Protein AF-A0A4Z2E536-F1 (afdb_monomer)

Secondary structure (DSSP, 8-state):
-----------HHHHHHHS-HHHHHHHHTSHHHHHHHHHHS-HHHHHHHHHHTT-SSPPPHHHHHTTS-GGG--

pLDDT: mean 87.52, std 12.9, range [40.75, 97.38]

InterPro domains:
  IPR004598 Transcription factor TFIIH subunit p52/Tfb2 [PF03849] (14-73)
  IPR004598 Transcription factor TFIIH subunit p52/Tfb2 [PTHR13152] (10-73)

Nearest PDB structures (foldseek):
  7zsk-assembly1_D  TM=4.327E-01  e=9.114E+00  Brevibacillus brevis NBRC 100599

Foldseek 3Di:
DDDPPDDDDDDPVRVLVVDDPVVVVVQVVDPVSVVVVLVPDDPVVVVVCVVCVPDPDDDDPVVVVVVDDPVPPD

Sequence (74 aa):
MKLRVQLQCKNLHEYLRELSPEVLDRLYNHPATCLAVYRELPSLAKN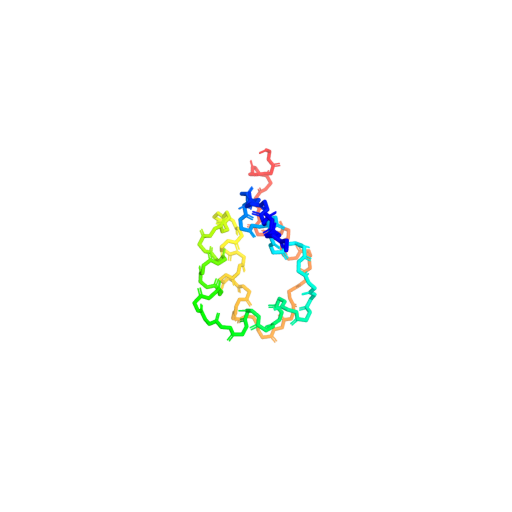YVMRMLFLDQPLPQAALALWVKIESQK

Structure (mmCIF, N/CA/C/O backbone):
data_AF-A0A4Z2E536-F1
#
_entry.id   AF-A0A4Z2E536-F1
#
loop_
_atom_site.group_PDB
_atom_site.id
_atom_site.type_symbol
_atom_site.label_atom_id
_atom_site.label_alt_id
_atom_site.label_comp_id
_atom_site.label_asym_id
_atom_site.label_entity_id
_atom_site.label_seq_id
_atom_site.pdbx_PDB_ins_code
_atom_site.Cartn_x
_atom_site.Cartn_y
_atom_site.Cartn_z
_atom_site.occupancy
_atom_site.B_iso_or_equiv
_atom_site.auth_seq_id
_atom_site.auth_comp_id
_atom_site.auth_asym_id
_atom_site.auth_atom_id
_atom_site.pdbx_PDB_model_num
ATOM 1 N N . MET A 1 1 ? 32.341 5.930 -28.853 1.00 40.75 1 MET A N 1
ATOM 2 C CA . MET A 1 1 ? 32.562 6.602 -27.551 1.00 40.75 1 MET A CA 1
ATOM 3 C C . MET A 1 1 ? 31.784 5.842 -26.486 1.00 40.75 1 MET A C 1
ATOM 5 O O . MET A 1 1 ? 30.578 5.706 -26.628 1.00 40.75 1 MET A O 1
ATOM 9 N N . LYS A 1 2 ? 32.462 5.255 -25.488 1.00 51.56 2 LYS A N 1
ATOM 10 C CA . LYS A 1 2 ? 31.814 4.496 -24.404 1.00 51.56 2 LYS A CA 1
ATOM 11 C C . LYS A 1 2 ? 31.035 5.467 -23.508 1.00 51.56 2 LYS A C 1
ATOM 13 O O . LYS A 1 2 ? 31.657 6.249 -22.793 1.00 51.56 2 LYS A O 1
ATOM 18 N N . LEU A 1 3 ? 29.703 5.409 -23.549 1.00 54.12 3 LEU A N 1
ATOM 19 C CA . LEU A 1 3 ? 28.832 6.018 -22.543 1.00 54.12 3 LEU A CA 1
ATOM 20 C C . LEU A 1 3 ? 29.174 5.381 -21.192 1.00 54.12 3 LEU A C 1
ATOM 22 O O . LEU A 1 3 ? 28.847 4.223 -20.941 1.00 54.12 3 LEU A O 1
ATOM 26 N N . ARG A 1 4 ? 29.903 6.109 -20.341 1.00 59.78 4 ARG A N 1
ATOM 27 C CA . ARG A 1 4 ? 30.076 5.718 -18.942 1.00 59.78 4 ARG A CA 1
ATOM 28 C C . ARG A 1 4 ? 28.724 5.921 -18.268 1.00 59.78 4 ARG A C 1
ATOM 30 O O . ARG A 1 4 ? 28.387 7.040 -17.901 1.00 59.78 4 ARG A O 1
ATOM 37 N N . VAL A 1 5 ? 27.942 4.853 -18.153 1.00 68.62 5 VAL A N 1
ATOM 38 C CA . VAL A 1 5 ? 26.744 4.854 -17.313 1.00 68.62 5 VAL A CA 1
ATOM 39 C C . VAL A 1 5 ? 27.235 5.025 -15.878 1.00 68.62 5 VAL A C 1
ATOM 41 O O . VAL A 1 5 ? 27.879 4.132 -15.329 1.00 68.62 5 VAL A O 1
ATOM 44 N N . GLN A 1 6 ? 27.024 6.206 -15.295 1.00 71.50 6 GLN A N 1
ATOM 45 C CA . GLN A 1 6 ? 27.253 6.403 -13.869 1.00 71.50 6 GLN A CA 1
ATOM 46 C C . GLN A 1 6 ? 26.201 5.582 -13.122 1.00 71.50 6 GLN A C 1
ATOM 48 O O . GLN A 1 6 ? 25.009 5.8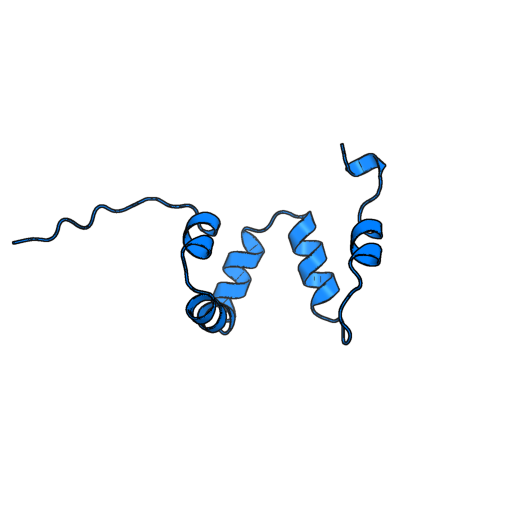70 -13.207 1.00 71.50 6 GLN A O 1
ATOM 53 N N . LEU A 1 7 ? 26.644 4.531 -12.432 1.00 74.00 7 LEU A N 1
ATOM 54 C CA . LEU A 1 7 ? 25.790 3.748 -11.545 1.00 74.00 7 LEU A CA 1
ATOM 55 C C . LEU A 1 7 ? 25.348 4.657 -10.397 1.00 74.00 7 LEU A C 1
ATOM 57 O O . LEU A 1 7 ? 26.166 5.064 -9.574 1.00 74.00 7 LEU A O 1
ATOM 61 N N . GLN A 1 8 ? 24.063 5.001 -10.370 1.00 75.06 8 GLN A N 1
ATOM 62 C CA . GLN A 1 8 ? 23.469 5.712 -9.247 1.00 75.06 8 GLN A CA 1
ATOM 63 C C . GLN A 1 8 ? 22.927 4.689 -8.253 1.00 75.06 8 GLN A C 1
ATOM 65 O O . GLN A 1 8 ? 21.991 3.952 -8.561 1.00 75.06 8 GLN A O 1
ATOM 70 N N . CYS A 1 9 ? 23.524 4.637 -7.064 1.00 76.69 9 CYS A N 1
ATOM 71 C CA . CYS A 1 9 ? 22.977 3.875 -5.950 1.00 76.69 9 CYS A CA 1
ATOM 72 C C . CYS A 1 9 ? 21.759 4.631 -5.414 1.00 76.69 9 CYS A C 1
ATOM 74 O O . CYS A 1 9 ? 21.917 5.677 -4.790 1.00 76.69 9 CYS A O 1
ATOM 76 N N . LYS A 1 10 ? 20.561 4.112 -5.680 1.00 82.38 10 LYS A N 1
ATOM 77 C CA . LYS A 1 10 ? 19.297 4.650 -5.166 1.00 82.38 10 LYS A CA 1
ATOM 78 C C . LYS A 1 10 ? 18.654 3.646 -4.229 1.00 82.38 10 LYS A C 1
ATOM 80 O O . LYS A 1 10 ? 18.830 2.437 -4.400 1.00 82.38 10 LYS A O 1
ATOM 85 N N . ASN A 1 11 ? 17.889 4.137 -3.262 1.00 88.69 11 ASN A N 1
ATOM 86 C CA . ASN A 1 11 ? 17.019 3.260 -2.491 1.00 88.69 11 ASN A CA 1
ATOM 87 C C . ASN A 1 11 ? 15.814 2.828 -3.360 1.00 88.69 11 ASN A C 1
ATOM 89 O O . ASN A 1 11 ? 15.460 3.498 -4.335 1.00 88.69 11 ASN A O 1
ATOM 93 N N . LEU A 1 12 ? 15.176 1.701 -3.017 1.00 90.31 12 LEU A N 1
ATOM 94 C CA . LEU A 1 12 ? 14.048 1.172 -3.796 1.00 90.31 12 LEU A CA 1
ATOM 95 C C . LEU A 1 12 ? 12.905 2.190 -3.928 1.00 90.31 12 LEU A C 1
ATOM 97 O O . LEU A 1 12 ? 12.348 2.373 -5.004 1.00 90.31 12 LEU A O 1
ATOM 101 N N . HIS A 1 13 ? 12.554 2.856 -2.834 1.00 90.75 13 HIS A N 1
ATOM 102 C CA . HIS A 1 13 ? 11.458 3.814 -2.786 1.00 90.75 13 HIS A CA 1
ATOM 103 C C . HIS A 1 13 ? 11.723 5.072 -3.628 1.00 90.75 13 HIS A C 1
ATOM 105 O O . HIS A 1 13 ? 10.822 5.545 -4.315 1.00 90.75 13 HIS A O 1
ATOM 111 N N . GLU A 1 14 ? 12.947 5.597 -3.608 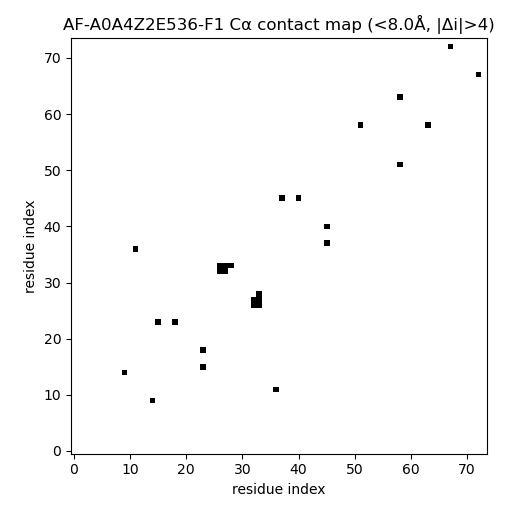1.00 91.81 14 GLU A N 1
ATOM 112 C CA . GLU A 1 14 ? 13.389 6.718 -4.443 1.00 91.81 14 GLU A CA 1
ATOM 113 C C . GLU A 1 14 ? 13.310 6.353 -5.920 1.00 91.81 14 GLU A C 1
ATOM 115 O O . GLU A 1 14 ? 12.743 7.108 -6.703 1.00 91.81 14 GLU A O 1
ATOM 120 N N . TYR A 1 15 ? 13.793 5.162 -6.283 1.00 92.69 15 TYR A N 1
ATOM 121 C CA . TYR A 1 15 ? 13.690 4.666 -7.650 1.00 92.69 15 TYR A CA 1
ATOM 122 C C . TYR A 1 15 ? 12.230 4.562 -8.109 1.00 92.69 15 TYR A C 1
ATOM 124 O O . TYR A 1 15 ? 11.889 5.054 -9.180 1.00 92.69 15 TYR A O 1
ATOM 132 N N . LEU A 1 16 ? 11.347 3.989 -7.285 1.00 93.88 16 LEU A N 1
ATOM 133 C CA . LEU A 1 16 ? 9.928 3.846 -7.628 1.00 93.88 16 LEU A CA 1
ATOM 134 C C . LEU A 1 16 ? 9.217 5.196 -7.814 1.00 93.88 16 LEU A C 1
ATOM 136 O O . LEU A 1 16 ? 8.323 5.284 -8.648 1.00 93.88 16 LEU A O 1
ATOM 140 N N . ARG A 1 17 ? 9.605 6.247 -7.077 1.00 92.69 17 ARG A N 1
ATOM 141 C CA . ARG A 1 17 ? 9.010 7.593 -7.212 1.00 92.69 17 ARG A CA 1
ATOM 142 C C . ARG A 1 17 ? 9.340 8.284 -8.535 1.00 92.69 17 ARG A C 1
ATOM 144 O O . ARG A 1 17 ? 8.596 9.169 -8.941 1.00 92.69 17 ARG A O 1
ATOM 151 N N . GLU A 1 18 ? 10.447 7.925 -9.177 1.00 94.00 18 GLU A N 1
ATOM 152 C CA . GLU A 1 18 ? 10.867 8.515 -10.456 1.00 94.00 18 GLU A CA 1
ATOM 153 C C . GLU A 1 18 ? 10.161 7.885 -11.665 1.00 94.00 18 GLU A C 1
ATOM 155 O O . GLU A 1 18 ? 10.187 8.445 -12.762 1.00 94.00 18 GLU A O 1
ATOM 160 N N . LEU A 1 19 ? 9.546 6.713 -11.486 1.00 94.62 19 LEU A N 1
ATOM 161 C CA . LEU A 1 19 ? 8.858 5.998 -12.554 1.00 94.62 19 LEU A CA 1
ATOM 162 C C . LEU A 1 19 ? 7.486 6.619 -12.836 1.00 94.62 19 LEU A C 1
ATOM 164 O O . LEU A 1 19 ? 6.803 7.113 -11.939 1.00 94.62 19 LEU A O 1
ATOM 168 N N . SER A 1 20 ? 7.049 6.553 -14.095 1.00 97.25 20 SER A N 1
ATOM 169 C CA . SER A 1 20 ? 5.702 6.990 -14.458 1.00 97.25 20 SER A CA 1
ATOM 170 C C . SER A 1 20 ? 4.633 6.041 -13.890 1.00 97.25 20 SER A C 1
ATOM 172 O O . SER A 1 20 ? 4.900 4.846 -13.707 1.00 97.25 20 SER A O 1
ATOM 174 N N . PRO A 1 21 ? 3.395 6.524 -13.665 1.00 95.88 21 PRO A N 1
ATOM 175 C CA . PRO A 1 21 ? 2.295 5.687 -13.183 1.00 95.88 21 PRO A CA 1
ATOM 176 C C . PRO A 1 21 ? 2.036 4.453 -14.058 1.00 95.88 21 PRO A C 1
ATOM 178 O O . PRO A 1 21 ? 1.785 3.374 -13.535 1.00 95.88 21 PRO A O 1
ATOM 181 N N . GLU A 1 22 ? 2.171 4.583 -15.381 1.00 97.38 22 GLU A N 1
ATOM 182 C CA . GLU A 1 22 ? 2.001 3.474 -16.333 1.00 97.38 22 GLU A CA 1
ATOM 183 C C . GLU A 1 22 ? 3.051 2.369 -16.150 1.00 97.38 22 GLU A C 1
ATOM 185 O O . GLU A 1 22 ? 2.755 1.182 -16.292 1.00 97.38 22 GLU A O 1
ATOM 190 N N . VAL A 1 23 ? 4.296 2.746 -15.839 1.00 96.69 23 VAL A N 1
ATOM 191 C CA . VAL A 1 23 ? 5.372 1.784 -15.572 1.00 96.69 23 VAL A CA 1
ATOM 192 C C . VAL A 1 23 ? 5.141 1.103 -14.228 1.00 96.69 23 VAL A C 1
ATOM 194 O O . VAL A 1 23 ? 5.308 -0.112 -14.134 1.00 96.69 23 VAL A O 1
ATOM 197 N N . LEU A 1 24 ? 4.722 1.857 -13.209 1.00 96.31 24 LEU A N 1
ATOM 198 C CA . LEU A 1 24 ? 4.391 1.310 -11.893 1.00 96.31 24 LEU A CA 1
ATOM 199 C C . LEU A 1 24 ? 3.225 0.322 -11.957 1.00 96.31 24 LEU A C 1
ATOM 201 O O . LEU A 1 24 ? 3.303 -0.735 -11.339 1.00 96.31 24 LEU A O 1
ATOM 205 N N . ASP A 1 25 ? 2.190 0.616 -12.742 1.00 96.50 25 ASP A N 1
ATOM 206 C CA . ASP A 1 25 ? 1.052 -0.284 -12.934 1.00 96.50 25 ASP A CA 1
ATOM 207 C C . ASP A 1 25 ? 1.496 -1.630 -13.531 1.00 96.50 25 ASP A C 1
ATOM 209 O O . ASP A 1 25 ? 1.217 -2.701 -12.991 1.00 96.50 25 ASP A O 1
ATOM 213 N N . ARG A 1 26 ? 2.322 -1.603 -14.584 1.00 96.31 26 ARG A N 1
ATOM 214 C CA . ARG A 1 26 ? 2.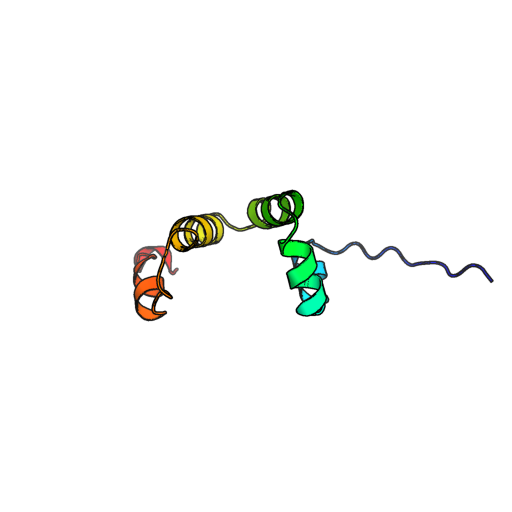921 -2.827 -15.152 1.00 96.31 26 ARG A CA 1
ATOM 215 C C . ARG A 1 26 ? 3.810 -3.562 -14.152 1.00 96.31 26 ARG A C 1
ATOM 217 O O . ARG A 1 26 ? 3.813 -4.790 -14.119 1.00 96.31 26 ARG A O 1
ATOM 224 N N . LEU A 1 27 ? 4.565 -2.823 -13.344 1.00 95.88 27 LEU A N 1
ATOM 225 C CA . LEU A 1 27 ? 5.478 -3.380 -12.352 1.00 95.88 27 LEU A CA 1
ATOM 226 C C . LEU A 1 27 ? 4.723 -4.109 -11.226 1.00 95.88 27 LEU A C 1
ATOM 228 O O . LEU A 1 27 ? 5.124 -5.207 -10.834 1.00 95.88 27 LEU A O 1
ATOM 232 N N . TYR A 1 28 ? 3.622 -3.526 -10.743 1.00 96.06 28 TYR A N 1
ATOM 233 C CA . TYR A 1 28 ? 2.768 -4.095 -9.696 1.00 96.06 28 TYR A CA 1
ATOM 234 C C . TYR A 1 28 ? 1.807 -5.184 -10.194 1.00 96.06 28 TYR A C 1
ATOM 236 O O . TYR A 1 28 ? 1.228 -5.910 -9.390 1.00 96.06 28 TYR A O 1
ATOM 244 N N . ASN A 1 29 ? 1.706 -5.399 -11.505 1.00 96.25 29 ASN A N 1
ATOM 245 C CA . ASN A 1 29 ? 1.062 -6.595 -12.049 1.00 96.25 29 ASN A CA 1
ATOM 246 C C . ASN A 1 29 ? 1.909 -7.873 -11.862 1.00 96.25 29 ASN A C 1
ATOM 248 O O . ASN A 1 29 ? 1.414 -8.979 -12.074 1.00 96.25 29 ASN A O 1
ATOM 252 N N . HIS A 1 30 ? 3.179 -7.757 -11.449 1.00 96.44 30 HIS A N 1
ATOM 253 C CA . HIS A 1 30 ? 4.049 -8.907 -11.206 1.00 96.44 30 HIS A CA 1
ATOM 254 C C . HIS A 1 30 ? 4.163 -9.240 -9.700 1.00 96.44 30 HIS A C 1
ATOM 256 O O . HIS A 1 30 ? 4.646 -8.415 -8.915 1.00 96.44 30 HIS A O 1
ATOM 262 N N . PRO A 1 31 ? 3.818 -10.470 -9.265 1.00 94.75 31 PRO A N 1
ATOM 263 C CA . PRO A 1 31 ? 3.683 -10.805 -7.843 1.00 94.75 31 PRO A CA 1
ATOM 264 C C . PRO A 1 31 ? 4.996 -10.703 -7.061 1.00 94.75 31 PRO A C 1
ATOM 266 O O . PRO A 1 31 ? 5.003 -10.266 -5.908 1.00 94.75 31 PRO A O 1
ATOM 269 N N . ALA A 1 32 ? 6.128 -11.053 -7.681 1.00 95.69 32 ALA A N 1
ATOM 270 C CA . ALA A 1 32 ? 7.427 -10.947 -7.017 1.00 95.69 32 ALA A CA 1
ATOM 271 C C . ALA A 1 32 ? 7.780 -9.490 -6.685 1.00 95.69 32 ALA A C 1
ATOM 273 O O . ALA A 1 32 ? 8.405 -9.223 -5.658 1.00 95.69 32 ALA A O 1
ATOM 274 N N . THR A 1 33 ? 7.351 -8.543 -7.524 1.00 95.06 33 THR A N 1
ATOM 275 C CA . THR A 1 33 ? 7.666 -7.130 -7.329 1.00 95.06 33 THR A CA 1
ATOM 276 C C . THR A 1 33 ? 6.809 -6.525 -6.231 1.00 95.06 33 THR A C 1
ATOM 278 O O . THR A 1 33 ? 7.336 -5.835 -5.360 1.00 95.06 33 THR A O 1
ATOM 281 N N . CYS A 1 34 ? 5.515 -6.859 -6.196 1.00 95.44 34 CYS A N 1
ATOM 282 C CA . CYS A 1 34 ? 4.633 -6.498 -5.086 1.00 95.44 34 CYS A CA 1
ATOM 283 C C . CYS A 1 34 ? 5.183 -6.992 -3.749 1.00 95.44 34 CYS A C 1
ATOM 285 O O . CYS A 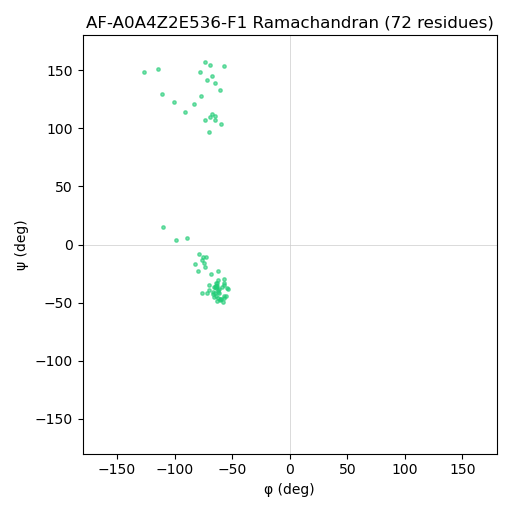1 34 ? 5.233 -6.231 -2.785 1.00 95.44 34 CYS A O 1
ATOM 287 N N . LEU A 1 35 ? 5.662 -8.240 -3.698 1.00 95.81 35 LEU A N 1
ATOM 288 C CA . LEU A 1 35 ? 6.268 -8.792 -2.491 1.00 95.81 35 LEU A CA 1
ATOM 289 C C . LEU A 1 35 ? 7.562 -8.060 -2.105 1.00 95.81 35 LEU A C 1
ATOM 291 O O . LEU A 1 35 ? 7.776 -7.793 -0.923 1.00 95.81 35 LEU A O 1
ATOM 295 N N . ALA A 1 36 ? 8.416 -7.720 -3.073 1.00 94.88 36 ALA A N 1
ATOM 296 C CA . ALA A 1 36 ? 9.637 -6.961 -2.816 1.00 94.88 36 ALA A CA 1
ATOM 297 C C . ALA A 1 36 ? 9.327 -5.583 -2.210 1.00 94.88 36 ALA A C 1
ATOM 299 O O . ALA A 1 36 ? 9.877 -5.236 -1.167 1.00 94.88 36 ALA A O 1
ATOM 300 N N . VAL A 1 37 ? 8.381 -4.842 -2.795 1.00 95.69 37 VAL A N 1
ATOM 301 C CA . VAL A 1 37 ? 7.954 -3.539 -2.266 1.00 95.69 37 VAL A CA 1
ATOM 302 C C . VAL A 1 37 ? 7.306 -3.688 -0.893 1.00 95.69 37 VAL A C 1
ATOM 304 O O . VAL A 1 37 ? 7.657 -2.955 0.027 1.00 95.69 37 VAL A O 1
ATOM 307 N N . TYR A 1 38 ? 6.430 -4.680 -0.710 1.00 95.69 38 TYR A N 1
ATOM 308 C CA . TYR A 1 38 ? 5.786 -4.951 0.574 1.00 95.69 38 TYR A CA 1
ATOM 309 C C . TYR A 1 38 ? 6.800 -5.238 1.689 1.00 95.69 38 TYR A C 1
ATOM 311 O O . TYR A 1 38 ? 6.601 -4.805 2.822 1.00 95.69 38 TYR A O 1
ATOM 319 N N . ARG A 1 39 ? 7.911 -5.927 1.396 1.00 95.25 39 ARG A N 1
ATOM 320 C CA . ARG A 1 39 ? 8.964 -6.225 2.384 1.00 95.25 39 ARG A CA 1
ATOM 321 C C . ARG A 1 39 ? 9.682 -4.973 2.885 1.00 95.25 39 ARG A C 1
ATOM 323 O O . ARG A 1 39 ? 9.954 -4.909 4.085 1.00 95.25 39 ARG A O 1
ATOM 330 N N . GLU A 1 40 ? 9.901 -3.990 2.018 1.00 94.38 40 GLU A N 1
ATOM 331 C CA . GLU A 1 40 ? 10.548 -2.712 2.354 1.00 94.38 40 GLU A CA 1
ATOM 332 C C . GLU A 1 40 ? 9.627 -1.743 3.120 1.00 94.38 40 GLU A C 1
ATOM 334 O O . GLU A 1 40 ? 10.094 -0.762 3.697 1.00 94.38 40 GLU A O 1
ATOM 339 N N . LEU A 1 41 ? 8.315 -2.003 3.173 1.00 94.62 41 LEU A N 1
ATOM 340 C CA . LEU A 1 41 ? 7.378 -1.136 3.888 1.00 94.62 41 LEU A CA 1
ATOM 341 C C . LEU A 1 41 ? 7.593 -1.160 5.418 1.00 94.62 41 LEU A C 1
ATOM 343 O O . LEU A 1 41 ? 7.844 -2.225 6.003 1.00 94.62 41 LEU A O 1
ATOM 347 N N . PRO A 1 42 ? 7.385 -0.020 6.109 1.00 93.88 42 PRO A N 1
ATOM 348 C CA . PRO A 1 42 ? 7.287 0.017 7.566 1.00 93.88 42 PRO A CA 1
ATOM 349 C C . PRO A 1 42 ? 6.173 -0.899 8.088 1.00 93.88 42 PRO A C 1
ATOM 351 O O . PRO A 1 42 ? 5.163 -1.119 7.414 1.00 93.88 42 PRO A O 1
ATOM 354 N N . SER A 1 43 ? 6.306 -1.381 9.327 1.00 92.56 43 SER A N 1
ATOM 355 C CA . SER A 1 43 ? 5.337 -2.302 9.944 1.00 92.56 43 SER A CA 1
ATOM 356 C C . SER A 1 43 ? 3.896 -1.780 9.907 1.00 92.56 43 SER A C 1
ATOM 358 O O . SER A 1 43 ? 2.968 -2.546 9.657 1.00 92.56 43 SER A O 1
ATOM 360 N N . LEU A 1 44 ? 3.685 -0.474 10.098 1.00 92.50 44 LEU A N 1
ATOM 361 C CA . LEU A 1 44 ? 2.351 0.127 10.018 1.00 92.50 44 LEU A CA 1
ATOM 362 C C . LEU A 1 44 ? 1.765 0.057 8.598 1.00 92.50 44 LEU A C 1
ATOM 364 O O . LEU A 1 44 ? 0.619 -0.349 8.425 1.00 92.50 44 LEU A O 1
ATOM 368 N N . ALA A 1 45 ? 2.562 0.382 7.578 1.00 93.75 45 ALA A N 1
ATOM 369 C CA . ALA A 1 45 ? 2.124 0.338 6.185 1.00 93.75 45 ALA A CA 1
ATOM 370 C C . ALA A 1 45 ? 1.793 -1.094 5.732 1.00 93.75 45 ALA A C 1
ATOM 372 O O . ALA A 1 45 ? 0.801 -1.302 5.037 1.00 93.75 45 ALA A O 1
ATOM 373 N N . LYS A 1 46 ? 2.553 -2.095 6.198 1.00 95.88 46 LYS A N 1
ATOM 374 C CA . LYS A 1 46 ? 2.242 -3.518 5.977 1.00 95.88 46 LYS A CA 1
ATOM 375 C C . LYS A 1 46 ? 0.851 -3.889 6.499 1.00 95.88 46 LYS A C 1
ATOM 377 O O . LYS A 1 46 ? 0.067 -4.505 5.780 1.00 95.88 46 LYS A O 1
ATOM 382 N N . ASN A 1 47 ? 0.514 -3.449 7.715 1.00 94.50 47 ASN A N 1
ATOM 383 C CA . ASN A 1 47 ? -0.814 -3.668 8.295 1.00 94.50 47 ASN A CA 1
ATOM 384 C C . ASN A 1 47 ? -1.927 -3.002 7.475 1.00 94.50 47 ASN A C 1
ATOM 386 O O . ASN A 1 47 ? -2.990 -3.595 7.303 1.00 94.50 47 ASN A O 1
ATOM 390 N N . TYR A 1 48 ? -1.691 -1.797 6.949 1.00 94.38 48 TYR A N 1
ATOM 391 C CA . TYR A 1 48 ? -2.658 -1.124 6.080 1.00 94.38 48 TYR A CA 1
ATOM 392 C C . TYR A 1 48 ? -2.910 -1.903 4.795 1.00 94.38 48 TYR A C 1
ATOM 394 O O . TYR A 1 48 ? -4.067 -2.158 4.473 1.00 94.38 48 TYR A O 1
ATOM 402 N N . VAL A 1 49 ? -1.855 -2.335 4.101 1.00 94.88 49 VAL A N 1
ATOM 403 C CA . VAL A 1 49 ? -1.988 -3.126 2.869 1.00 94.88 49 VAL A CA 1
ATOM 404 C C . VAL A 1 49 ? -2.783 -4.404 3.134 1.00 94.88 49 VAL A C 1
ATOM 406 O O . VAL A 1 49 ? -3.761 -4.657 2.440 1.00 94.88 49 VAL A O 1
ATOM 409 N N . MET A 1 50 ? -2.439 -5.166 4.177 1.00 94.81 50 MET A N 1
ATOM 410 C CA . MET A 1 50 ? -3.135 -6.421 4.491 1.00 94.81 50 MET A CA 1
ATOM 411 C C . MET A 1 50 ? -4.605 -6.222 4.872 1.00 94.81 50 MET A C 1
ATOM 413 O O . MET A 1 50 ? -5.437 -7.051 4.517 1.00 94.81 50 MET A O 1
ATOM 417 N N . ARG A 1 51 ? -4.944 -5.134 5.578 1.00 93.38 51 ARG A N 1
ATOM 418 C CA . ARG A 1 51 ? -6.342 -4.809 5.907 1.00 93.38 51 ARG A CA 1
ATOM 419 C C . ARG A 1 51 ? -7.136 -4.371 4.685 1.00 93.38 51 ARG A C 1
ATOM 421 O 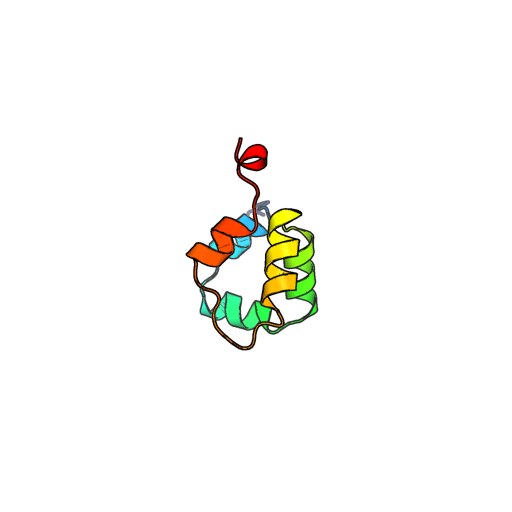O . ARG A 1 51 ? -8.302 -4.726 4.581 1.00 93.38 51 ARG A O 1
ATOM 428 N N . MET A 1 52 ? -6.521 -3.600 3.789 1.00 94.12 52 MET A N 1
ATOM 429 C CA . MET A 1 52 ? -7.192 -3.072 2.599 1.00 94.12 52 MET A CA 1
ATOM 430 C C . MET A 1 52 ? -7.307 -4.094 1.464 1.00 94.12 52 MET A C 1
ATOM 432 O O . MET A 1 52 ? -8.212 -3.968 0.649 1.00 94.12 52 MET A O 1
ATOM 436 N N . LEU A 1 53 ? -6.445 -5.118 1.431 1.00 93.50 53 LEU A N 1
ATOM 437 C CA . LEU A 1 53 ? -6.410 -6.136 0.373 1.00 93.50 53 LEU A CA 1
ATOM 438 C C . LEU A 1 53 ? -7.744 -6.878 0.184 1.00 93.50 53 LEU A C 1
ATOM 440 O O . LEU A 1 53 ? -8.044 -7.318 -0.920 1.00 93.50 53 LEU A O 1
ATOM 444 N N . PHE A 1 54 ? -8.526 -7.014 1.255 1.00 90.75 54 PHE A N 1
ATOM 445 C CA . PHE A 1 54 ? -9.793 -7.751 1.270 1.00 90.75 54 PHE A CA 1
ATOM 446 C C . PHE A 1 54 ? -11.017 -6.838 1.421 1.00 90.75 54 PHE A C 1
ATOM 448 O O . PHE A 1 54 ? -12.092 -7.311 1.778 1.00 90.75 54 PHE A O 1
ATOM 455 N N . LEU A 1 55 ? -10.861 -5.527 1.218 1.00 93.06 55 LEU A N 1
ATOM 456 C CA . LEU A 1 55 ? -11.996 -4.611 1.234 1.00 93.06 55 LEU A CA 1
ATOM 457 C C . LEU A 1 55 ? -12.687 -4.615 -0.129 1.00 93.06 55 LEU A C 1
ATOM 459 O O . LEU A 1 55 ? -12.090 -4.232 -1.130 1.00 93.06 55 LEU A O 1
ATOM 463 N N . ASP A 1 56 ? -13.972 -4.962 -0.142 1.00 92.62 56 ASP A N 1
ATOM 464 C CA . ASP A 1 56 ? -14.804 -4.878 -1.351 1.00 92.62 56 ASP A CA 1
ATOM 465 C C . ASP A 1 56 ? -15.182 -3.434 -1.715 1.00 92.62 56 ASP A C 1
ATOM 467 O O . ASP A 1 56 ? -15.608 -3.159 -2.835 1.00 92.62 56 ASP A O 1
ATOM 471 N N . GLN A 1 57 ? -15.086 -2.510 -0.754 1.00 92.19 57 GLN A N 1
ATOM 472 C CA . GLN A 1 57 ? -15.487 -1.110 -0.893 1.00 92.19 57 GLN A CA 1
ATOM 473 C C . GLN A 1 57 ? -14.342 -0.172 -0.494 1.00 92.19 57 GLN A C 1
ATOM 475 O O . GLN A 1 57 ? -13.564 -0.501 0.408 1.00 92.19 57 GLN A O 1
ATOM 480 N N . PRO A 1 58 ? -14.237 1.016 -1.120 1.00 91.56 58 PRO A N 1
ATOM 481 C CA . PRO A 1 58 ? -13.203 1.983 -0.779 1.00 91.56 58 PRO A CA 1
ATOM 482 C C . PRO A 1 58 ? -13.324 2.425 0.684 1.00 91.56 58 PRO A C 1
ATOM 484 O O . PRO A 1 58 ? -14.402 2.778 1.164 1.00 91.56 58 PRO A O 1
ATOM 487 N N . LEU A 1 59 ? -12.196 2.428 1.395 1.00 90.81 59 LEU A N 1
ATOM 488 C CA . LEU A 1 59 ? -12.140 2.832 2.796 1.00 90.81 59 LEU A CA 1
ATOM 489 C C . LEU A 1 59 ? -12.192 4.366 2.927 1.00 90.81 59 LEU A C 1
ATOM 491 O O . LEU A 1 59 ? -11.349 5.053 2.347 1.00 90.81 59 LEU A O 1
ATOM 495 N N . PRO A 1 60 ? -13.096 4.929 3.748 1.00 92.69 60 PRO A N 1
ATOM 496 C CA . PRO A 1 60 ? -13.079 6.356 4.050 1.00 92.69 60 PRO A CA 1
ATOM 497 C C . PRO A 1 60 ? -11.815 6.769 4.819 1.00 92.69 60 PRO A C 1
ATOM 499 O O . PRO A 1 60 ? -11.426 6.120 5.791 1.00 92.69 60 PRO A O 1
ATOM 502 N N . GLN A 1 61 ? -11.231 7.918 4.468 1.00 88.56 61 GLN A N 1
ATOM 503 C CA . GLN A 1 61 ? -10.014 8.436 5.113 1.00 88.56 61 GLN A CA 1
ATOM 504 C C . GLN A 1 61 ? -10.169 8.625 6.634 1.00 88.56 61 GLN A C 1
ATOM 506 O O . GLN A 1 61 ? -9.231 8.388 7.394 1.00 88.56 61 GLN A O 1
ATOM 511 N N . ALA A 1 62 ? -11.362 9.011 7.100 1.00 90.06 62 ALA A N 1
ATOM 512 C CA . ALA A 1 62 ? -11.647 9.146 8.529 1.00 90.06 62 ALA A CA 1
ATOM 513 C C . ALA A 1 62 ? -11.533 7.804 9.276 1.00 90.06 62 ALA A C 1
ATOM 515 O O . ALA A 1 62 ? -11.044 7.765 10.401 1.00 90.06 62 ALA A O 1
ATOM 516 N N . ALA A 1 63 ? -11.923 6.696 8.637 1.00 89.38 63 ALA A N 1
ATOM 517 C CA . ALA A 1 63 ? -11.816 5.363 9.221 1.00 89.38 63 ALA A CA 1
ATOM 518 C C . ALA A 1 63 ? -10.352 4.908 9.321 1.00 89.38 63 ALA A C 1
ATOM 520 O O . ALA A 1 63 ? -9.973 4.279 10.307 1.00 89.38 63 ALA A O 1
ATOM 521 N N . LEU A 1 64 ? -9.517 5.288 8.346 1.00 90.06 64 LEU A N 1
ATOM 522 C CA . LEU A 1 64 ? -8.075 5.031 8.372 1.00 90.06 64 LEU A CA 1
ATOM 523 C C . LEU A 1 64 ? -7.395 5.722 9.564 1.00 90.06 64 LEU A C 1
ATOM 525 O O . LEU A 1 64 ? -6.563 5.113 10.232 1.00 90.06 64 LEU A O 1
ATOM 529 N N . ALA A 1 65 ? -7.773 6.967 9.873 1.00 87.19 65 ALA A N 1
ATOM 530 C CA . ALA A 1 65 ? -7.218 7.704 11.011 1.00 87.19 65 ALA A CA 1
ATOM 531 C C . ALA A 1 65 ? -7.518 7.029 12.363 1.00 87.19 65 ALA A C 1
ATOM 533 O O . ALA A 1 65 ? -6.703 7.100 13.279 1.00 87.19 65 ALA A O 1
ATOM 534 N N . LEU A 1 66 ? -8.647 6.320 12.471 1.00 89.44 66 LEU A N 1
ATOM 535 C CA . LEU A 1 66 ? -9.034 5.577 13.674 1.00 89.44 66 LEU A CA 1
ATOM 536 C C . LEU A 1 66 ? -8.242 4.273 13.869 1.00 89.44 66 LEU A C 1
ATOM 538 O O . LEU A 1 66 ? -8.324 3.659 14.932 1.00 89.44 66 LEU A O 1
ATOM 542 N N . TRP A 1 67 ? -7.475 3.822 12.870 1.00 89.44 67 TRP A N 1
ATOM 543 C CA . TRP A 1 67 ? -6.667 2.603 12.989 1.00 89.44 67 TRP A CA 1
ATOM 544 C C . TRP A 1 67 ? -5.419 2.780 13.858 1.00 89.44 67 TRP A C 1
ATOM 546 O O . TRP A 1 67 ? -4.844 1.777 14.287 1.00 89.44 67 TRP A O 1
ATOM 556 N N . VAL A 1 68 ? -5.013 4.023 14.132 1.00 89.31 68 VAL A N 1
ATOM 557 C CA . VAL A 1 68 ? -3.874 4.359 14.993 1.00 89.31 68 VAL A CA 1
ATOM 558 C C . VAL A 1 68 ? -4.394 5.009 16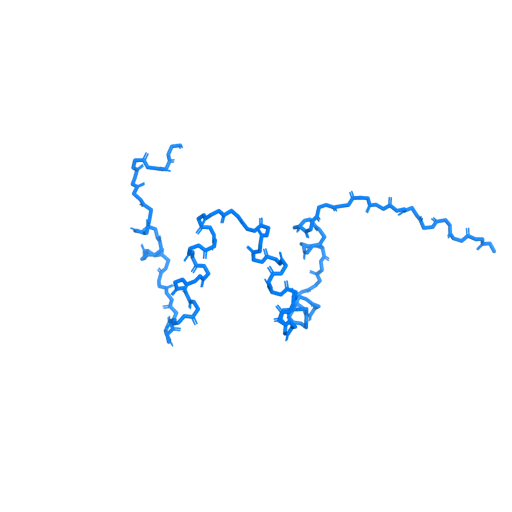.270 1.00 89.31 68 VAL A C 1
ATOM 560 O O . VAL A 1 68 ? -5.180 5.950 16.227 1.00 89.31 68 VAL A O 1
ATOM 563 N N . LYS A 1 69 ? -3.945 4.515 17.427 1.00 82.69 69 LYS A N 1
ATOM 564 C CA . LYS A 1 69 ? -4.264 5.138 18.716 1.00 82.69 69 LYS A CA 1
ATOM 565 C C . LYS A 1 69 ? -3.497 6.452 18.864 1.00 82.69 69 LYS A C 1
ATOM 567 O O . LYS A 1 69 ? -2.321 6.522 18.518 1.00 82.69 69 LYS A O 1
ATOM 572 N N . ILE A 1 70 ? -4.142 7.458 19.453 1.00 72.75 70 ILE A N 1
ATOM 573 C CA . ILE A 1 70 ? -3.586 8.810 19.657 1.00 72.75 70 ILE A CA 1
ATOM 574 C C . ILE A 1 70 ? -2.266 8.771 20.448 1.00 72.75 70 ILE A C 1
ATOM 576 O O . ILE A 1 70 ? -1.347 9.535 20.174 1.00 72.75 70 ILE A O 1
ATOM 580 N N . GLU A 1 71 ? -2.123 7.824 21.378 1.00 70.94 71 GLU A N 1
ATOM 581 C CA . GLU A 1 71 ? -0.899 7.630 22.170 1.00 70.94 71 GLU A CA 1
ATOM 582 C C . GLU A 1 71 ? 0.330 7.256 21.325 1.00 70.94 71 GLU A C 1
ATOM 584 O O . GLU A 1 71 ? 1.459 7.485 21.745 1.00 70.94 71 GLU A O 1
ATOM 589 N N . SER A 1 72 ? 0.119 6.703 20.128 1.00 66.50 72 SER A N 1
ATOM 590 C CA . SER A 1 72 ? 1.169 6.278 19.197 1.00 66.50 72 SER A CA 1
ATOM 591 C C . SER A 1 72 ? 1.448 7.299 18.085 1.00 66.50 72 SER A C 1
ATOM 593 O O . SER A 1 72 ? 2.227 7.003 17.186 1.00 66.50 72 SER A O 1
ATOM 595 N N . GLN A 1 73 ? 0.803 8.474 18.111 1.00 58.97 73 GLN A N 1
ATOM 596 C CA . GLN A 1 73 ? 0.997 9.552 17.126 1.00 58.97 73 GLN A CA 1
ATOM 597 C C . GLN A 1 73 ? 2.114 10.545 17.502 1.00 58.97 73 GLN A C 1
ATOM 599 O O . GLN A 1 73 ? 2.266 11.55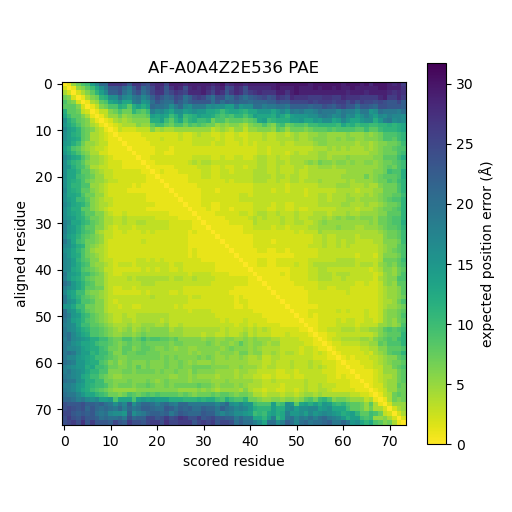9 16.821 1.00 58.97 73 GLN A O 1
ATOM 604 N N . LYS 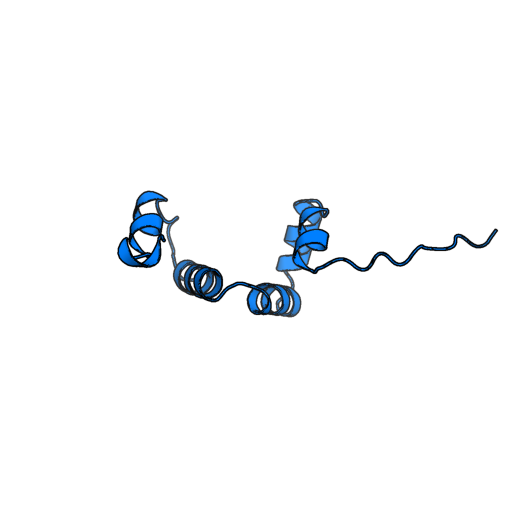A 1 74 ? 2.862 10.285 18.583 1.00 47.09 74 LYS A N 1
ATOM 605 C CA . LYS A 1 74 ? 4.007 11.102 19.012 1.00 47.09 74 LYS A CA 1
ATOM 606 C C . LYS A 1 74 ? 5.304 10.689 18.334 1.00 47.09 74 LYS A C 1
ATOM 608 O O . LYS A 1 74 ? 5.539 9.466 18.225 1.00 47.09 74 LYS A O 1
#

Radius of gyration: 17.17 Å; Cα contacts (8 Å, |Δi|>4): 14; chains: 1; bounding box: 48×22×50 Å

Solvent-accessible surface area (backbone atoms only — not comparable to full-atom values): 4884 Å² total; per-residue (Å²): 132,85,81,77,78,78,84,76,92,69,55,73,69,63,52,58,69,73,50,53,70,73,56,50,54,61,48,58,71,35,70,71,49,45,51,54,54,51,69,73,43,54,74,68,56,44,53,50,51,65,61,53,74,77,52,96,60,89,79,56,69,72,62,59,59,69,74,53,59,76,88,72,73,115

Mean predicted aligned error: 7.13 Å

Organism: NCBI:txid230148